Protein AF-A0A7S0BEF4-F1 (afdb_monomer)

Secondary structure (DSSP, 8-state):
-HHHHHHT--PPPTT---HHHHHTT---EEEEEEE-SSSTT-EEEEEEE---HHHHHHHHHHHHHHHHHHHHHHHTTTSHHHHTTHHHHHHHHHHHHHHHHHHHHHHHHHHHS-S---GGGGHHHHHHHHHT-

Structure (mmCIF, N/CA/C/O backbone):
data_AF-A0A7S0BEF4-F1
#
_entry.id   AF-A0A7S0BEF4-F1
#
loop_
_atom_site.group_PDB
_atom_site.id
_atom_site.type_symbol
_atom_site.label_atom_id
_atom_site.label_alt_id
_atom_site.label_comp_id
_atom_site.label_asym_id
_atom_site.label_entity_id
_atom_site.label_seq_id
_atom_site.pdbx_PDB_ins_code
_atom_site.Cartn_x
_atom_site.Cartn_y
_atom_site.Cartn_z
_atom_site.occupancy
_atom_site.B_iso_or_equiv
_atom_site.auth_seq_id
_atom_site.auth_comp_id
_atom_site.auth_asym_id
_atom_site.auth_atom_id
_atom_site.pdbx_PDB_model_num
ATOM 1 N N . ARG A 1 1 ? -4.168 16.545 -24.667 1.00 78.81 1 ARG A N 1
ATOM 2 C CA . ARG A 1 1 ? -3.048 15.794 -25.300 1.00 78.81 1 ARG A CA 1
ATOM 3 C C . ARG A 1 1 ? -2.428 14.735 -24.370 1.00 78.81 1 ARG A C 1
ATOM 5 O O . ARG A 1 1 ? -2.109 13.663 -24.860 1.00 78.81 1 ARG A O 1
ATOM 12 N N . MET A 1 2 ? -2.343 14.956 -23.048 1.00 89.00 2 MET A N 1
ATOM 13 C CA . MET A 1 2 ? -1.796 13.971 -22.087 1.00 89.00 2 MET A CA 1
ATOM 14 C C . MET A 1 2 ? -2.569 12.643 -22.000 1.00 89.00 2 MET A C 1
ATOM 16 O O . MET A 1 2 ? -1.943 11.589 -21.958 1.00 89.00 2 MET A O 1
ATOM 20 N N . PHE A 1 3 ? -3.908 12.679 -22.019 1.00 87.56 3 PHE A N 1
ATOM 21 C CA . PHE A 1 3 ? -4.733 11.464 -21.982 1.00 87.56 3 PHE A CA 1
ATOM 22 C C . PHE A 1 3 ? -4.484 10.552 -23.190 1.00 87.56 3 PHE A C 1
ATOM 24 O O . PHE A 1 3 ? -4.238 9.366 -23.025 1.00 87.56 3 PHE A O 1
ATOM 31 N N . VAL A 1 4 ? -4.479 11.119 -24.402 1.00 88.19 4 VAL A N 1
ATOM 32 C CA . VAL A 1 4 ? -4.247 10.368 -25.650 1.00 88.19 4 VAL A CA 1
ATOM 33 C C . VAL A 1 4 ? -2.860 9.721 -25.661 1.00 88.19 4 VAL A C 1
ATOM 35 O O . VAL A 1 4 ? -2.739 8.570 -26.058 1.00 88.19 4 VAL A O 1
ATOM 38 N N . SER A 1 5 ? -1.838 10.430 -25.166 1.00 85.50 5 SER A N 1
ATOM 39 C CA . SER A 1 5 ? -0.482 9.884 -25.032 1.00 85.50 5 SER A CA 1
ATOM 40 C C . SER A 1 5 ? -0.426 8.713 -24.039 1.00 85.50 5 SER A C 1
ATOM 42 O O . SER A 1 5 ? 0.084 7.648 -24.369 1.00 85.50 5 SER A O 1
ATOM 44 N N . ASN A 1 6 ? -1.027 8.862 -22.850 1.00 85.31 6 ASN A N 1
ATOM 45 C CA . ASN A 1 6 ? -1.019 7.813 -21.821 1.00 85.31 6 ASN A CA 1
ATOM 46 C C . ASN A 1 6 ? -1.860 6.589 -22.197 1.00 85.31 6 ASN A C 1
ATOM 48 O O . ASN A 1 6 ? -1.474 5.467 -21.878 1.00 85.31 6 ASN A O 1
ATOM 52 N N . LYS A 1 7 ? -2.981 6.790 -22.898 1.00 84.19 7 LYS A N 1
ATOM 53 C CA . LYS A 1 7 ? -3.864 5.705 -23.348 1.00 84.19 7 LYS A CA 1
ATOM 54 C C . LYS A 1 7 ? -3.136 4.692 -24.244 1.00 84.19 7 LYS A C 1
ATOM 56 O O . LYS A 1 7 ? -3.519 3.531 -24.270 1.00 84.19 7 LYS A O 1
ATOM 61 N N . GLY A 1 8 ? -2.103 5.123 -24.972 1.00 78.75 8 GLY A N 1
ATOM 62 C CA . GLY A 1 8 ? -1.328 4.264 -25.871 1.00 78.75 8 GLY A CA 1
ATOM 63 C C . GLY A 1 8 ? -0.208 3.455 -25.206 1.00 78.75 8 GLY A C 1
ATOM 64 O O . GLY A 1 8 ? 0.450 2.678 -25.894 1.00 78.75 8 GLY A O 1
ATOM 65 N N . ILE A 1 9 ? 0.045 3.615 -23.900 1.00 81.00 9 ILE A N 1
ATOM 66 C CA . ILE A 1 9 ? 1.166 2.953 -23.208 1.00 81.00 9 ILE A CA 1
ATOM 67 C C . ILE A 1 9 ? 0.752 1.544 -22.756 1.00 81.00 9 ILE A C 1
ATOM 69 O O . ILE A 1 9 ? 0.596 1.257 -21.568 1.00 81.00 9 ILE A O 1
ATOM 73 N N . LEU A 1 10 ? 0.573 0.661 -23.736 1.00 82.81 10 LEU A N 1
ATOM 74 C CA . LEU A 1 10 ? 0.195 -0.743 -23.532 1.00 82.81 10 LEU A CA 1
ATOM 75 C C . LEU A 1 10 ? 1.386 -1.707 -23.649 1.00 82.81 10 LEU A C 1
ATOM 77 O O . LEU A 1 10 ? 1.243 -2.903 -23.414 1.00 82.81 10 LEU A O 1
ATOM 81 N N . ASN A 1 11 ? 2.568 -1.197 -24.002 1.00 84.00 11 ASN A N 1
ATOM 82 C CA . ASN A 1 11 ? 3.761 -2.016 -24.186 1.00 84.00 11 ASN A CA 1
ATOM 83 C C . ASN A 1 11 ? 4.173 -2.690 -22.874 1.00 84.00 11 ASN A C 1
ATOM 85 O O . ASN A 1 11 ? 4.411 -2.025 -21.864 1.00 84.00 11 ASN A O 1
ATOM 89 N N . THR A 1 12 ? 4.305 -4.013 -22.910 1.00 82.25 12 THR A N 1
ATOM 90 C CA . THR A 1 12 ? 4.756 -4.811 -21.770 1.00 82.25 12 THR A CA 1
ATOM 91 C C . THR A 1 12 ? 6.257 -4.649 -21.564 1.00 82.25 12 THR A C 1
ATOM 93 O O . THR A 1 12 ? 7.041 -4.834 -22.494 1.00 82.25 12 THR A O 1
ATOM 96 N N . HIS A 1 13 ? 6.670 -4.357 -20.333 1.00 87.75 13 HIS A N 1
ATOM 97 C CA . HIS A 1 13 ? 8.080 -4.318 -19.949 1.00 87.75 13 HIS A CA 1
ATOM 98 C C . HIS A 1 13 ? 8.459 -5.578 -19.166 1.00 87.75 13 HIS A C 1
ATOM 100 O O . HIS A 1 13 ? 7.674 -6.046 -18.342 1.00 87.75 13 HIS A O 1
ATOM 106 N N . HIS A 1 14 ? 9.679 -6.096 -19.347 1.00 90.25 14 HIS A N 1
ATOM 107 C CA . HIS A 1 14 ? 10.143 -7.297 -18.636 1.00 90.25 14 HIS A CA 1
ATOM 108 C C . HIS A 1 14 ? 10.023 -7.155 -17.107 1.00 90.25 14 HIS A C 1
ATOM 110 O O . HIS A 1 14 ? 9.617 -8.087 -16.425 1.00 90.25 14 HIS A O 1
ATOM 116 N N . TRP A 1 15 ? 10.289 -5.967 -16.561 1.00 91.94 15 TRP A N 1
ATOM 117 C CA . TRP A 1 15 ? 10.146 -5.676 -15.126 1.00 91.94 15 TRP A CA 1
ATOM 118 C C . TRP A 1 15 ? 8.773 -5.128 -14.709 1.00 91.94 15 TRP A C 1
ATOM 120 O O . TRP A 1 15 ? 8.634 -4.631 -13.593 1.00 91.94 15 TRP A O 1
ATOM 130 N N . SER A 1 16 ? 7.764 -5.191 -15.582 1.00 92.75 16 SER A N 1
ATOM 131 C CA . SER A 1 16 ? 6.393 -4.859 -15.187 1.00 92.75 16 SER A CA 1
ATOM 132 C C . SER A 1 16 ? 5.875 -5.843 -14.134 1.00 92.75 16 SER A C 1
ATOM 134 O O . SER A 1 16 ? 6.334 -6.988 -14.030 1.00 92.75 16 SER A O 1
ATOM 136 N N . SER A 1 17 ? 4.965 -5.362 -13.298 1.00 94.19 17 SER A N 1
ATOM 137 C CA . SER A 1 17 ? 4.329 -6.124 -12.230 1.00 94.19 17 SER A CA 1
ATOM 138 C C . SER A 1 17 ? 2.875 -5.705 -12.076 1.00 94.19 17 SER A C 1
ATOM 140 O O . SER A 1 17 ? 2.493 -4.590 -12.439 1.00 94.19 17 SER A O 1
ATOM 142 N N . VAL A 1 18 ? 2.071 -6.619 -11.548 1.00 93.62 18 VAL A N 1
ATOM 143 C CA . VAL A 1 18 ? 0.624 -6.447 -11.362 1.00 93.62 18 VAL A CA 1
ATOM 144 C C . VAL A 1 18 ? 0.291 -6.198 -9.895 1.00 93.62 18 VAL A C 1
ATOM 146 O O . VAL A 1 18 ? 1.058 -6.561 -9.005 1.00 93.62 18 VAL A O 1
ATOM 149 N N . TRP A 1 19 ? -0.871 -5.599 -9.641 1.00 94.56 19 TRP A N 1
ATOM 150 C CA . TRP A 1 19 ? -1.237 -5.044 -8.336 1.00 94.56 19 TRP A CA 1
ATOM 151 C C . TRP A 1 19 ? -1.098 -6.021 -7.154 1.00 94.56 19 TRP A C 1
ATOM 153 O O . TRP A 1 19 ? -0.567 -5.655 -6.104 1.00 94.56 19 TRP A O 1
ATOM 163 N N . TYR A 1 20 ? -1.501 -7.285 -7.319 1.00 94.38 20 TYR A N 1
ATOM 164 C CA . TYR A 1 20 ? -1.447 -8.277 -6.239 1.00 94.38 20 TYR A CA 1
ATOM 165 C C . TYR A 1 20 ? -0.012 -8.688 -5.881 1.00 94.38 20 TYR A C 1
ATOM 167 O O . TYR A 1 20 ? 0.252 -9.079 -4.744 1.00 94.38 20 TYR A O 1
ATOM 175 N N . GLN A 1 21 ? 0.938 -8.555 -6.816 1.00 95.81 21 GLN A N 1
ATOM 176 C CA . GLN A 1 21 ? 2.351 -8.829 -6.546 1.00 95.81 21 GLN A CA 1
ATOM 177 C C . GLN A 1 21 ? 2.949 -7.800 -5.588 1.00 95.81 21 GLN A C 1
ATOM 179 O O . GLN A 1 21 ? 3.912 -8.118 -4.896 1.00 95.81 21 GLN A O 1
ATOM 184 N N . TRP A 1 22 ? 2.403 -6.586 -5.531 1.00 95.19 22 TRP A N 1
ATOM 185 C CA . TRP A 1 22 ? 2.900 -5.539 -4.640 1.00 95.19 22 TRP A CA 1
ATOM 186 C C . TRP A 1 22 ? 2.417 -5.759 -3.210 1.00 95.19 22 TRP A C 1
ATOM 188 O O . TRP A 1 22 ? 3.215 -5.708 -2.281 1.00 95.19 22 TRP A O 1
ATOM 198 N N . ILE A 1 23 ? 1.134 -6.099 -3.049 1.00 94.62 23 ILE A N 1
ATOM 199 C CA . ILE A 1 23 ? 0.521 -6.395 -1.743 1.00 94.62 23 ILE A CA 1
ATOM 200 C C . ILE A 1 23 ? 1.217 -7.577 -1.063 1.00 94.62 23 ILE A C 1
ATOM 202 O O . ILE A 1 23 ? 1.414 -7.575 0.147 1.00 94.62 23 ILE A O 1
ATOM 206 N N . LEU A 1 24 ? 1.608 -8.582 -1.847 1.00 94.94 24 LEU A N 1
ATOM 207 C CA . LEU A 1 24 ? 2.262 -9.790 -1.342 1.00 94.94 24 LEU A CA 1
ATOM 208 C C . LEU A 1 24 ? 3.796 -9.711 -1.383 1.00 94.94 24 LEU A C 1
ATOM 210 O O . LEU A 1 24 ? 4.461 -10.668 -0.993 1.00 94.94 24 LEU A O 1
ATOM 214 N N . ASN A 1 25 ? 4.357 -8.585 -1.840 1.00 95.06 25 ASN A N 1
ATOM 215 C CA . ASN A 1 25 ? 5.792 -8.375 -2.045 1.00 95.06 25 ASN A CA 1
ATOM 216 C C . ASN A 1 25 ? 6.473 -9.484 -2.882 1.00 95.06 25 ASN A C 1
ATOM 218 O O . ASN A 1 25 ? 7.545 -9.981 -2.553 1.00 95.06 25 ASN A O 1
ATOM 222 N N . MET A 1 26 ? 5.825 -9.909 -3.968 1.00 95.19 26 MET A N 1
ATOM 223 C CA . MET A 1 26 ? 6.276 -11.008 -4.833 1.00 95.19 26 MET A CA 1
ATOM 224 C C . MET A 1 26 ? 7.265 -10.568 -5.915 1.00 95.19 26 MET A C 1
ATOM 226 O O . MET A 1 26 ? 8.005 -11.396 -6.445 1.00 95.19 26 MET A O 1
ATOM 230 N N . ARG A 1 27 ? 7.247 -9.289 -6.315 1.00 94.31 27 ARG A N 1
ATOM 231 C CA . ARG A 1 27 ? 8.029 -8.798 -7.461 1.00 94.31 27 ARG A CA 1
ATOM 232 C C . ARG A 1 27 ? 8.474 -7.352 -7.267 1.00 94.31 27 ARG A C 1
ATOM 234 O O . ARG A 1 27 ? 7.654 -6.477 -7.012 1.00 94.31 27 ARG A O 1
ATOM 241 N N . GLY A 1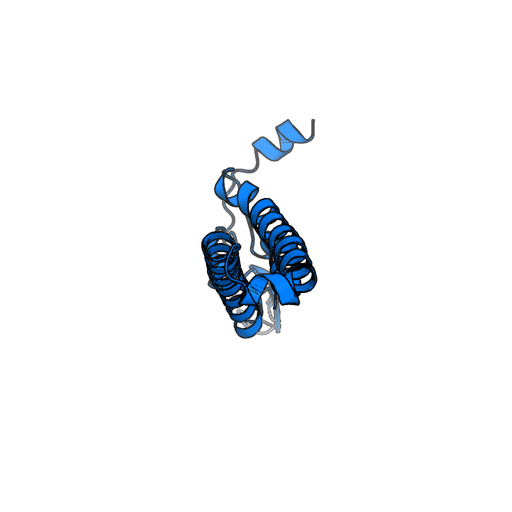 28 ? 9.770 -7.117 -7.456 1.00 93.62 28 GLY A N 1
ATOM 242 C CA . GLY A 1 28 ? 10.381 -5.787 -7.472 1.00 93.62 28 GLY A CA 1
ATOM 243 C C . GLY A 1 28 ? 10.714 -5.304 -8.880 1.00 93.62 28 GLY A C 1
ATOM 244 O O . GLY A 1 28 ? 10.276 -5.883 -9.877 1.00 93.62 28 GLY A O 1
ATOM 245 N N . ILE A 1 29 ? 11.505 -4.238 -8.952 1.00 95.38 29 ILE A N 1
ATOM 246 C CA . ILE A 1 29 ? 12.004 -3.665 -10.205 1.00 95.38 29 ILE A CA 1
ATOM 247 C C . ILE A 1 29 ? 13.503 -3.387 -10.103 1.00 95.38 29 ILE A C 1
ATOM 249 O O . ILE A 1 29 ? 13.983 -2.804 -9.133 1.00 95.38 29 ILE A O 1
ATOM 253 N N . LEU A 1 30 ? 14.241 -3.784 -11.138 1.00 94.19 30 LEU A N 1
ATOM 254 C CA . LEU A 1 30 ? 15.655 -3.465 -11.292 1.00 94.19 30 LEU A CA 1
ATOM 255 C C . LEU A 1 30 ? 15.811 -2.129 -12.024 1.00 94.19 30 LEU A C 1
ATOM 257 O O . LEU A 1 30 ? 15.312 -1.988 -13.139 1.00 94.19 30 LEU A O 1
ATOM 261 N N . TYR A 1 31 ? 16.514 -1.177 -11.413 1.00 92.44 31 TYR A N 1
ATOM 262 C CA . TYR A 1 31 ? 16.791 0.143 -11.990 1.00 92.44 31 TYR A CA 1
ATOM 263 C C . TYR A 1 31 ? 18.134 0.200 -12.705 1.00 92.44 31 TYR A C 1
ATOM 265 O O . TYR A 1 31 ? 18.223 0.717 -13.813 1.00 92.44 31 TYR A O 1
ATOM 273 N N . VAL A 1 32 ? 19.177 -0.321 -12.061 1.00 92.75 32 VAL A N 1
ATOM 274 C CA . VAL A 1 32 ? 20.547 -0.256 -12.574 1.00 92.75 32 VAL A CA 1
ATOM 275 C C . VAL A 1 32 ? 21.140 -1.648 -12.557 1.00 92.75 32 VAL A C 1
ATOM 277 O O . VAL A 1 32 ? 20.996 -2.381 -11.576 1.00 92.75 32 VAL A O 1
ATOM 280 N N . ARG A 1 33 ? 21.801 -1.987 -13.659 1.00 90.75 33 ARG A N 1
ATOM 281 C CA . ARG A 1 33 ? 22.597 -3.193 -13.833 1.00 90.75 33 ARG A CA 1
ATOM 282 C C . ARG A 1 33 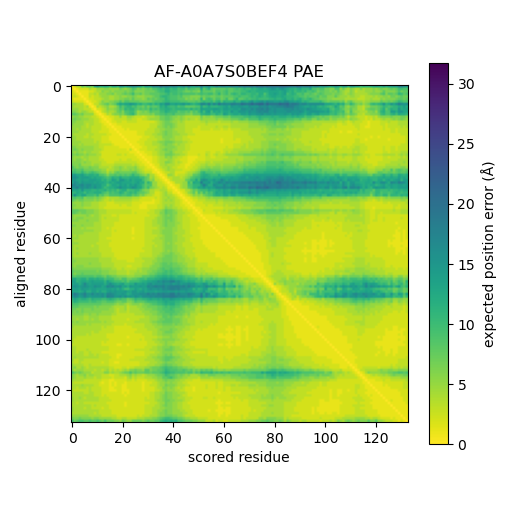? 23.818 -2.812 -14.655 1.00 90.75 33 ARG A C 1
ATOM 284 O O . ARG A 1 33 ? 23.731 -2.724 -15.876 1.00 90.75 33 ARG A O 1
ATOM 291 N N . GLU A 1 34 ? 24.914 -2.546 -13.966 1.00 91.38 34 GLU A N 1
ATOM 292 C CA . GLU A 1 34 ? 26.218 -2.291 -14.578 1.00 91.38 34 GLU A CA 1
ATOM 293 C C . GLU A 1 34 ? 27.027 -3.591 -14.571 1.00 91.38 34 GLU A C 1
ATOM 295 O O . GLU A 1 34 ? 26.897 -4.414 -13.656 1.00 91.38 34 GLU A O 1
ATOM 300 N N . TYR A 1 35 ? 27.824 -3.782 -15.615 1.00 88.25 35 TYR A N 1
ATOM 301 C CA . TYR A 1 35 ? 28.679 -4.945 -15.800 1.00 88.25 35 TYR A CA 1
ATOM 302 C C . TYR A 1 35 ? 30.139 -4.522 -15.793 1.00 88.25 35 TYR A C 1
ATOM 304 O O . TYR A 1 35 ? 30.466 -3.387 -16.127 1.00 88.25 35 TYR A O 1
ATOM 312 N N . ASP A 1 36 ? 30.990 -5.452 -15.393 1.00 86.94 36 ASP A N 1
ATOM 313 C CA . ASP A 1 36 ? 32.432 -5.314 -15.469 1.00 86.94 36 ASP A CA 1
ATOM 314 C C . ASP A 1 36 ? 32.872 -5.287 -16.941 1.00 86.94 36 ASP A C 1
ATOM 316 O O . ASP A 1 36 ? 32.400 -6.097 -17.746 1.00 86.94 36 ASP A O 1
ATOM 320 N N . GLU A 1 37 ? 33.749 -4.346 -17.292 1.00 85.88 37 GLU A N 1
ATOM 321 C CA . GLU A 1 37 ? 34.315 -4.241 -18.641 1.00 85.88 37 GLU A CA 1
ATOM 322 C C . GLU A 1 37 ? 35.390 -5.313 -18.883 1.00 85.88 37 GLU A C 1
ATOM 324 O O . GLU A 1 37 ? 35.565 -5.762 -20.017 1.00 85.88 37 GLU A O 1
ATOM 329 N N . GLU A 1 38 ? 36.076 -5.764 -17.827 1.00 87.38 38 GLU A N 1
ATOM 330 C CA . GLU A 1 38 ? 37.185 -6.721 -17.911 1.00 87.38 38 GLU A CA 1
ATOM 331 C C . GLU A 1 38 ? 36.707 -8.178 -17.847 1.00 87.38 38 GLU A C 1
ATOM 333 O O . GLU A 1 38 ? 37.318 -9.070 -18.440 1.00 87.38 38 GLU A O 1
ATOM 338 N N . VAL A 1 39 ? 35.597 -8.437 -17.144 1.00 85.31 39 VAL A N 1
ATOM 339 C CA . VAL A 1 39 ? 35.035 -9.785 -16.969 1.00 85.31 39 VAL A CA 1
ATOM 340 C C . VAL A 1 39 ? 33.617 -9.856 -17.549 1.00 85.31 39 VAL A C 1
ATOM 342 O O . VAL A 1 39 ? 32.654 -9.465 -16.877 1.00 85.31 39 VAL A O 1
ATOM 345 N N . PRO A 1 40 ? 33.443 -10.422 -18.762 1.00 84.38 40 PRO A N 1
ATOM 346 C CA . PRO A 1 40 ? 32.140 -10.532 -19.403 1.00 84.38 40 PRO A CA 1
ATOM 347 C C . PRO A 1 40 ? 31.095 -11.190 -18.496 1.00 84.38 40 PRO A C 1
ATOM 349 O O . PRO A 1 40 ? 31.267 -12.308 -18.011 1.00 84.38 40 PRO A O 1
ATOM 352 N N . GLY A 1 41 ? 29.982 -10.490 -18.276 1.00 81.06 41 GLY A N 1
ATOM 353 C CA . GLY A 1 41 ? 28.832 -11.012 -17.537 1.00 81.06 41 GLY A CA 1
ATOM 354 C C . GLY A 1 41 ? 28.898 -10.878 -16.013 1.00 81.06 41 GLY A C 1
ATOM 355 O O . GLY A 1 41 ? 27.910 -11.219 -15.357 1.00 81.06 41 GLY A O 1
ATOM 356 N N . ARG A 1 42 ? 29.978 -10.338 -15.431 1.00 85.44 42 ARG A N 1
ATOM 357 C CA . ARG A 1 42 ? 30.039 -10.048 -13.989 1.00 85.44 42 ARG A CA 1
ATOM 358 C C . ARG A 1 42 ? 29.325 -8.723 -13.682 1.00 85.44 42 ARG A C 1
ATOM 360 O O . ARG A 1 42 ? 29.786 -7.687 -14.148 1.00 85.44 42 ARG A O 1
ATOM 367 N N . PRO A 1 43 ? 28.214 -8.702 -12.918 1.00 84.56 43 PRO A N 1
ATOM 368 C CA . PRO A 1 43 ? 27.601 -7.441 -12.517 1.00 84.56 43 PRO A CA 1
ATOM 369 C C . PRO A 1 43 ? 28.469 -6.742 -11.462 1.00 84.56 43 PRO A C 1
ATOM 371 O O . PRO A 1 43 ? 28.872 -7.366 -10.479 1.00 84.56 43 PRO A O 1
ATOM 374 N N . THR A 1 44 ? 28.727 -5.450 -11.644 1.00 89.62 44 THR A N 1
ATOM 375 C CA . THR A 1 44 ? 29.492 -4.612 -10.700 1.00 89.62 44 THR A CA 1
ATOM 376 C C . THR A 1 44 ? 28.569 -3.843 -9.765 1.00 89.62 44 THR A C 1
ATOM 378 O O . THR A 1 44 ? 28.840 -3.736 -8.569 1.00 89.62 44 THR A O 1
ATOM 381 N N . ARG A 1 45 ? 27.434 -3.359 -10.282 1.00 91.19 45 ARG A N 1
ATOM 382 C CA . ARG A 1 45 ? 26.455 -2.583 -9.518 1.00 91.19 45 ARG A CA 1
ATOM 383 C C . ARG A 1 45 ? 25.031 -2.961 -9.892 1.00 91.19 45 ARG A C 1
ATOM 385 O O . ARG A 1 45 ? 24.652 -2.956 -11.063 1.00 91.19 45 ARG A O 1
ATOM 392 N N . LEU A 1 46 ? 24.224 -3.242 -8.870 1.00 93.44 46 LEU A N 1
ATOM 393 C CA . LEU A 1 46 ? 22.804 -3.550 -9.004 1.00 93.44 46 LEU A CA 1
ATOM 394 C C . LEU A 1 46 ? 21.993 -2.659 -8.061 1.00 93.44 46 LEU A C 1
ATOM 396 O O . LEU A 1 46 ? 22.214 -2.676 -6.853 1.00 93.44 46 LEU A O 1
ATOM 400 N N . VAL A 1 47 ? 21.039 -1.903 -8.607 1.00 94.44 47 VAL A N 1
ATOM 401 C CA . VAL A 1 47 ? 20.081 -1.117 -7.812 1.00 94.44 47 VAL A CA 1
ATOM 402 C C . VAL A 1 47 ? 18.692 -1.683 -8.047 1.00 94.44 47 VAL A C 1
ATOM 404 O O . VAL A 1 47 ? 18.159 -1.590 -9.154 1.00 94.44 47 VAL A O 1
ATOM 407 N N . TYR A 1 48 ? 18.117 -2.281 -7.007 1.00 94.44 48 TYR A N 1
ATOM 408 C CA . TYR A 1 48 ? 16.829 -2.962 -7.060 1.00 94.44 48 TYR A CA 1
ATOM 409 C C . TYR A 1 48 ? 15.864 -2.335 -6.056 1.00 94.44 48 TYR A C 1
ATOM 411 O O . TYR A 1 48 ? 16.218 -2.135 -4.896 1.00 94.44 48 TYR A O 1
ATOM 419 N N . LEU A 1 49 ? 14.646 -2.036 -6.496 1.00 95.12 49 LEU A N 1
ATOM 420 C CA . LEU A 1 49 ? 13.562 -1.635 -5.611 1.00 95.12 49 LEU A CA 1
ATOM 421 C C . LEU A 1 49 ? 12.716 -2.851 -5.276 1.00 95.12 49 LEU A C 1
ATOM 423 O O . LEU A 1 49 ? 12.087 -3.466 -6.143 1.00 95.12 49 LEU A O 1
ATOM 427 N N . PHE A 1 50 ? 12.691 -3.142 -3.987 1.00 92.69 50 PHE A 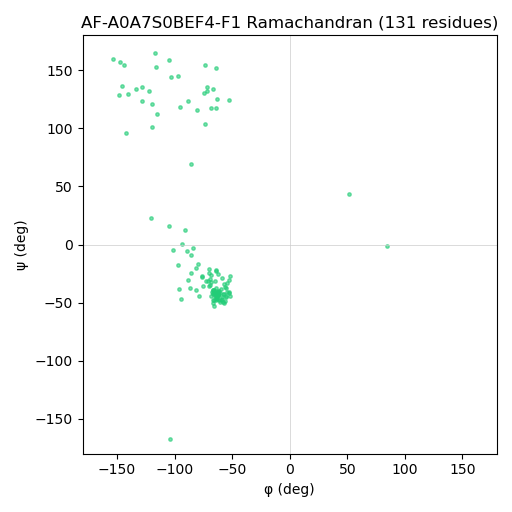N 1
ATOM 428 C CA . PHE A 1 50 ? 11.895 -4.184 -3.373 1.00 92.69 50 PHE A CA 1
ATOM 429 C C . PHE A 1 50 ? 11.471 -3.697 -1.995 1.00 92.69 50 PHE A C 1
ATOM 431 O O . PHE A 1 50 ? 12.277 -3.098 -1.281 1.00 92.69 50 PHE A O 1
ATOM 438 N N . SER A 1 51 ? 10.213 -3.916 -1.631 1.00 92.50 51 SER A N 1
ATOM 439 C CA . SER A 1 51 ? 9.730 -3.516 -0.314 1.00 92.50 51 SER A CA 1
ATOM 440 C C . SER A 1 51 ? 10.291 -4.449 0.758 1.00 92.50 51 SER A C 1
ATOM 442 O O . SER A 1 51 ? 10.618 -5.605 0.486 1.00 92.50 51 SER A O 1
ATOM 444 N N . ASN A 1 52 ? 10.396 -3.967 1.997 1.00 94.75 52 ASN A N 1
ATOM 445 C CA . ASN A 1 52 ? 10.715 -4.834 3.127 1.00 94.75 52 ASN A CA 1
ATOM 446 C C . ASN A 1 52 ? 9.517 -5.778 3.385 1.00 94.75 52 ASN A C 1
ATOM 448 O O . ASN A 1 52 ? 8.446 -5.273 3.735 1.00 94.75 52 ASN A O 1
ATOM 452 N N . PRO A 1 53 ? 9.664 -7.118 3.258 1.00 94.75 53 PRO A N 1
ATOM 453 C CA . PRO A 1 53 ? 8.552 -8.054 3.439 1.00 94.75 53 PRO A CA 1
ATOM 454 C C . PRO A 1 53 ? 7.870 -7.933 4.800 1.00 94.75 53 PRO A C 1
ATOM 456 O O . PRO A 1 53 ? 6.648 -8.027 4.871 1.00 94.75 53 PRO A O 1
ATOM 459 N N . ALA A 1 54 ? 8.635 -7.663 5.864 1.00 95.75 54 ALA A N 1
ATOM 460 C CA . ALA A 1 54 ? 8.076 -7.494 7.199 1.00 95.75 54 ALA A CA 1
ATOM 461 C C . ALA A 1 54 ? 7.112 -6.301 7.245 1.00 95.75 54 ALA A C 1
ATOM 463 O O . ALA A 1 54 ? 6.006 -6.425 7.758 1.00 95.75 54 ALA A O 1
ATOM 464 N N . VAL A 1 55 ? 7.496 -5.169 6.649 1.00 95.00 55 VAL A N 1
ATOM 465 C CA . VAL A 1 55 ? 6.660 -3.960 6.613 1.00 95.00 55 VAL A CA 1
ATOM 466 C C . VAL A 1 55 ? 5.415 -4.191 5.765 1.00 95.00 55 VAL A C 1
ATOM 468 O O . VAL A 1 55 ? 4.308 -3.919 6.219 1.00 95.00 55 VAL A O 1
ATOM 471 N N . THR A 1 56 ? 5.565 -4.759 4.566 1.00 94.75 56 THR A N 1
ATOM 472 C CA . THR A 1 56 ? 4.424 -5.006 3.674 1.00 94.75 56 THR A CA 1
ATOM 473 C C . THR A 1 56 ? 3.412 -5.974 4.289 1.00 94.75 56 THR A C 1
ATOM 475 O O . THR A 1 56 ? 2.207 -5.748 4.187 1.00 94.75 56 THR A O 1
ATOM 478 N N . TRP A 1 57 ? 3.874 -7.027 4.965 1.00 96.19 57 TRP A N 1
ATOM 479 C CA . TRP A 1 57 ? 2.980 -7.990 5.609 1.00 96.19 57 TRP A CA 1
ATOM 480 C C . TRP A 1 57 ? 2.359 -7.453 6.898 1.00 96.19 57 TRP A C 1
ATOM 482 O O . TRP A 1 57 ? 1.185 -7.725 7.142 1.00 96.19 57 TRP A O 1
ATOM 492 N N . MET A 1 58 ? 3.083 -6.655 7.690 1.00 97.44 58 MET A N 1
ATOM 493 C CA . MET A 1 58 ? 2.491 -5.952 8.837 1.00 97.44 58 MET A CA 1
ATOM 494 C C . MET A 1 58 ? 1.422 -4.954 8.390 1.00 97.44 58 MET A C 1
ATOM 496 O O . MET A 1 58 ? 0.346 -4.924 8.976 1.00 97.44 58 MET A O 1
ATOM 500 N N . ALA A 1 59 ? 1.669 -4.204 7.315 1.00 96.94 59 ALA A N 1
ATOM 501 C CA . ALA A 1 59 ? 0.694 -3.285 6.737 1.00 96.94 59 ALA A CA 1
ATOM 502 C C . ALA A 1 59 ? -0.560 -4.026 6.231 1.00 96.94 59 ALA A C 1
ATOM 504 O O . ALA A 1 59 ? -1.689 -3.611 6.494 1.00 96.94 59 ALA A O 1
ATOM 505 N N . LEU A 1 60 ? -0.378 -5.170 5.559 1.00 96.62 60 LEU A N 1
ATOM 506 C CA . LEU A 1 60 ? -1.491 -6.023 5.134 1.00 96.62 60 LEU A CA 1
ATOM 507 C C . LEU A 1 60 ? -2.287 -6.560 6.333 1.00 96.62 60 LEU A C 1
ATOM 509 O O . LEU A 1 60 ? -3.519 -6.543 6.320 1.00 96.62 60 LEU A O 1
ATOM 513 N N . LEU A 1 61 ? -1.591 -7.005 7.380 1.00 97.94 61 LEU A N 1
ATOM 514 C CA . LEU A 1 61 ? -2.216 -7.474 8.612 1.00 97.94 61 LEU A CA 1
ATOM 515 C C . LEU A 1 61 ? -2.991 -6.34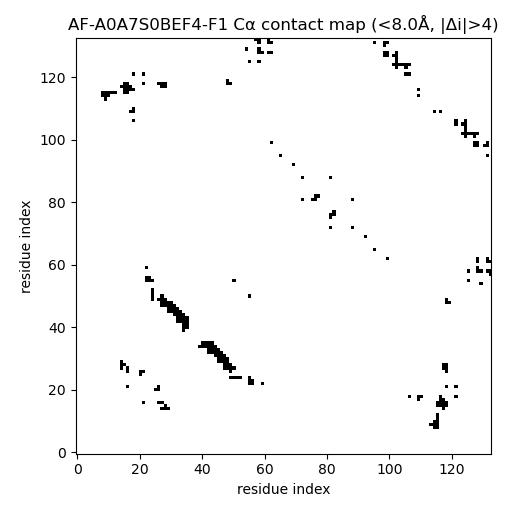8 9.311 1.00 97.94 61 LEU A C 1
ATOM 517 O O . LEU A 1 61 ? -4.118 -6.581 9.741 1.00 97.94 61 LEU A O 1
ATOM 521 N N . ALA A 1 62 ? -2.443 -5.132 9.370 1.00 97.75 62 ALA A N 1
ATOM 522 C CA . ALA A 1 62 ? -3.105 -3.961 9.942 1.00 97.75 62 ALA A CA 1
ATOM 523 C C . ALA A 1 62 ? -4.412 -3.625 9.205 1.00 97.75 62 ALA A C 1
ATOM 525 O O . ALA A 1 62 ? -5.434 -3.388 9.850 1.00 97.75 62 ALA A O 1
ATOM 526 N N . ILE A 1 63 ? -4.424 -3.703 7.867 1.00 98.06 63 ILE A N 1
ATOM 527 C CA . ILE A 1 63 ? -5.648 -3.546 7.062 1.00 98.06 63 ILE A CA 1
ATOM 528 C C . ILE A 1 63 ? -6.695 -4.603 7.435 1.00 98.06 63 ILE A C 1
ATOM 530 O O . ILE A 1 63 ? -7.858 -4.265 7.664 1.00 98.06 63 ILE A O 1
ATOM 534 N N . ILE A 1 64 ? -6.300 -5.877 7.520 1.00 98.12 64 ILE A N 1
ATOM 535 C CA . ILE A 1 64 ? -7.219 -6.972 7.867 1.00 98.12 64 ILE A CA 1
ATOM 536 C C . ILE A 1 64 ? -7.775 -6.780 9.282 1.00 98.12 64 ILE A C 1
ATOM 538 O O . ILE A 1 64 ? -8.989 -6.866 9.482 1.00 98.12 64 ILE A O 1
ATOM 542 N N . ILE A 1 65 ? -6.907 -6.482 10.253 1.00 98.00 65 ILE A N 1
ATOM 543 C CA . ILE A 1 65 ? -7.303 -6.222 11.640 1.00 98.00 65 ILE A CA 1
ATOM 544 C C . ILE A 1 65 ? -8.280 -5.052 11.687 1.00 98.00 65 ILE A C 1
ATOM 546 O O . ILE A 1 65 ? -9.328 -5.192 12.310 1.00 98.00 65 ILE A O 1
ATOM 550 N N . PHE A 1 66 ? -7.994 -3.945 10.997 1.00 98.12 66 PHE A N 1
ATOM 551 C CA . PHE A 1 66 ? -8.886 -2.789 10.944 1.00 98.12 66 PHE A CA 1
ATOM 552 C C . PHE A 1 66 ? -10.271 -3.139 10.388 1.00 98.12 66 PHE A C 1
ATOM 554 O O . PHE A 1 66 ? -11.280 -2.751 10.972 1.00 98.12 66 PHE A O 1
ATOM 561 N N . LEU A 1 67 ? -10.358 -3.901 9.295 1.00 98.00 67 LEU A N 1
ATOM 562 C CA . LEU A 1 67 ? -11.651 -4.312 8.733 1.00 98.00 67 LEU A CA 1
ATOM 563 C C . LEU A 1 67 ? -12.449 -5.183 9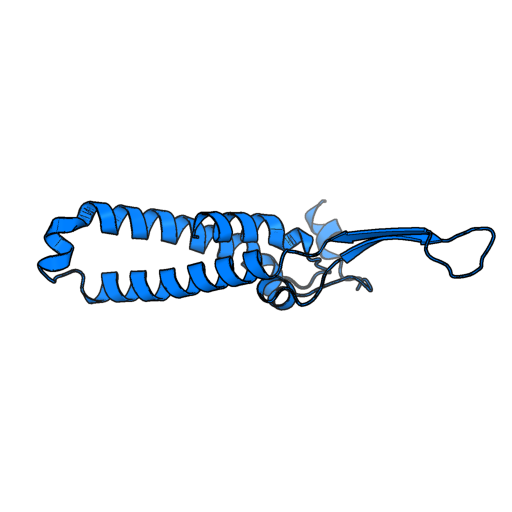.717 1.00 98.00 67 LEU A C 1
ATOM 565 O O . LEU A 1 67 ? -13.660 -5.000 9.890 1.00 98.00 67 LEU A O 1
ATOM 569 N N . VAL A 1 68 ? -11.773 -6.106 10.403 1.00 97.69 68 VAL A N 1
ATOM 570 C CA . VAL A 1 68 ? -12.395 -6.963 11.419 1.00 97.69 68 VAL A CA 1
ATOM 571 C C . VAL A 1 68 ? -12.851 -6.136 12.622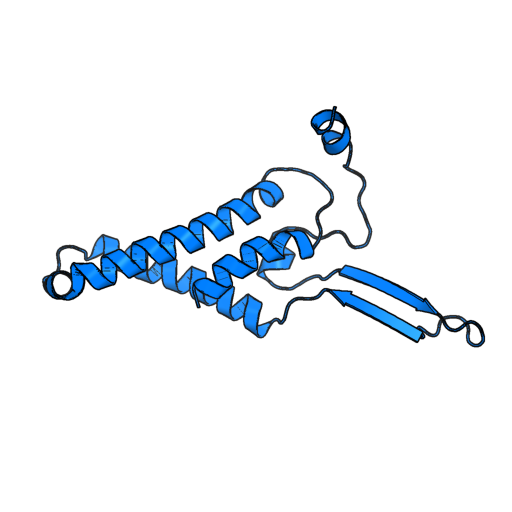 1.00 97.69 68 VAL A C 1
ATOM 573 O O . VAL A 1 68 ? -14.009 -6.220 13.022 1.00 97.69 68 VAL A O 1
ATOM 576 N N . THR A 1 69 ? -11.995 -5.293 13.192 1.00 95.44 69 THR A N 1
ATOM 577 C CA . THR A 1 69 ? -12.347 -4.485 14.368 1.00 95.44 69 THR A CA 1
ATOM 578 C C . THR A 1 69 ? -13.420 -3.449 14.038 1.00 95.44 69 THR A C 1
ATOM 580 O O . THR A 1 69 ? -14.369 -3.311 14.808 1.00 95.44 69 THR A O 1
ATOM 583 N N . ALA A 1 70 ? -13.345 -2.769 12.891 1.00 95.25 70 ALA A N 1
ATOM 584 C CA . ALA A 1 70 ? -14.353 -1.805 12.455 1.00 95.25 70 ALA A CA 1
ATOM 585 C C . ALA A 1 70 ? -15.719 -2.470 12.228 1.00 95.25 70 ALA A C 1
ATOM 587 O O . ALA A 1 70 ? -16.741 -1.925 12.651 1.00 95.25 70 ALA A O 1
ATOM 588 N N . SER A 1 71 ? -15.757 -3.667 11.629 1.00 95.38 71 SER A N 1
ATOM 589 C CA . SER A 1 71 ? -17.010 -4.414 11.442 1.00 95.38 71 SER A CA 1
ATOM 590 C C . SER A 1 71 ? -17.613 -4.896 12.767 1.00 95.38 71 SER A C 1
ATOM 592 O O . SER A 1 71 ? -18.823 -4.764 12.974 1.00 95.38 71 SER A O 1
ATOM 594 N N . LEU A 1 72 ? -16.787 -5.373 13.704 1.00 93.81 72 LEU A N 1
ATOM 595 C CA . LEU A 1 72 ? -17.233 -5.742 15.051 1.00 93.81 72 LEU A CA 1
ATOM 596 C C . LEU A 1 72 ? -17.758 -4.527 15.826 1.00 93.81 72 LEU A C 1
ATOM 598 O O . LEU A 1 72 ? -18.817 -4.613 16.450 1.00 93.81 72 LEU A O 1
ATOM 602 N N . LEU A 1 73 ? -17.068 -3.386 15.746 1.00 92.31 73 LEU A N 1
ATOM 603 C CA . LEU A 1 73 ? -17.507 -2.129 16.356 1.00 92.31 73 LEU A CA 1
ATOM 604 C C . LEU A 1 73 ? -18.838 -1.651 15.771 1.00 92.31 73 LEU A C 1
ATOM 606 O O . LEU A 1 73 ? -19.723 -1.244 16.522 1.00 92.31 73 LEU A O 1
ATOM 610 N N . ALA A 1 74 ? -19.013 -1.740 14.451 1.00 90.75 74 ALA A N 1
ATOM 611 C CA . ALA A 1 74 ? -20.267 -1.386 13.795 1.00 90.75 74 ALA A CA 1
ATOM 612 C C . ALA A 1 74 ? -21.422 -2.301 14.235 1.00 90.75 74 ALA A C 1
ATOM 614 O O . ALA A 1 74 ? -22.515 -1.812 14.526 1.00 90.75 74 ALA A O 1
ATOM 615 N N . ARG A 1 75 ? -21.173 -3.615 14.338 1.00 92.12 75 ARG A N 1
ATOM 616 C CA . ARG A 1 75 ? -22.166 -4.615 14.767 1.00 92.12 75 ARG A CA 1
ATOM 617 C C . ARG A 1 75 ? -22.582 -4.449 16.226 1.00 92.12 75 ARG A C 1
ATOM 619 O O . ARG A 1 75 ? -23.747 -4.650 16.555 1.00 92.12 75 ARG A O 1
ATOM 626 N N . HIS A 1 76 ? -21.637 -4.121 17.100 1.00 88.62 76 HIS A N 1
ATOM 627 C CA . HIS A 1 76 ? -21.854 -4.083 18.546 1.00 88.62 76 HIS A CA 1
ATOM 628 C C . HIS A 1 76 ? -21.970 -2.665 19.116 1.00 88.62 76 HIS A C 1
ATOM 630 O O . HIS A 1 76 ? -21.904 -2.490 20.332 1.00 88.62 76 HIS A O 1
ATOM 636 N N . ARG A 1 77 ? -22.196 -1.660 18.262 1.00 82.69 77 ARG A N 1
ATOM 637 C CA . ARG A 1 77 ? -22.225 -0.231 18.621 1.00 82.69 77 ARG A CA 1
ATOM 638 C C . ARG A 1 77 ? -23.141 0.129 19.800 1.00 82.69 77 ARG A C 1
ATOM 640 O O . ARG A 1 77 ? -22.868 1.101 20.495 1.00 82.69 77 ARG A O 1
ATOM 647 N N . ASP A 1 78 ? -24.195 -0.655 20.030 1.00 83.00 78 ASP A N 1
ATOM 648 C CA . ASP A 1 78 ? -25.224 -0.395 21.046 1.00 83.00 78 ASP A CA 1
ATOM 649 C C . ASP A 1 78 ? -24.888 -1.001 22.427 1.00 83.00 78 ASP A C 1
ATOM 651 O O . ASP A 1 78 ? -25.594 -0.760 23.409 1.00 83.00 78 ASP A O 1
ATOM 655 N N . MET A 1 79 ? -23.804 -1.780 22.554 1.00 81.31 79 MET A N 1
ATOM 656 C CA . MET A 1 79 ? -23.398 -2.324 23.855 1.00 81.31 79 MET A CA 1
ATOM 657 C C . MET A 1 79 ? -22.826 -1.221 24.758 1.00 81.31 79 MET A C 1
ATOM 659 O O . MET A 1 79 ? -21.960 -0.444 24.351 1.00 81.31 79 MET A O 1
ATOM 663 N N . LYS A 1 80 ? -23.234 -1.210 26.038 1.00 76.50 80 LYS A N 1
ATOM 664 C CA . LYS A 1 80 ? -22.784 -0.223 27.046 1.00 76.50 80 LYS A CA 1
ATOM 665 C C . LYS A 1 80 ? -21.258 -0.102 27.154 1.00 76.50 80 LYS A C 1
ATOM 667 O O . LYS A 1 80 ? -20.754 0.984 27.425 1.00 76.50 80 LYS A O 1
ATOM 672 N N . PHE A 1 81 ? -20.530 -1.191 26.896 1.00 75.25 81 PHE A N 1
ATOM 673 C CA . PHE A 1 81 ? -19.066 -1.204 26.847 1.00 75.25 81 PHE A CA 1
ATOM 674 C C . PHE A 1 81 ? -18.503 -0.180 25.846 1.00 75.25 81 PHE A C 1
ATOM 676 O O . PHE A 1 81 ? -17.603 0.587 26.189 1.00 75.25 81 PHE A O 1
ATOM 683 N N . PHE A 1 82 ? -19.073 -0.102 24.639 1.00 74.88 82 PHE A N 1
ATOM 684 C CA . PHE A 1 82 ? -18.629 0.843 23.612 1.00 74.88 82 PHE A CA 1
ATOM 685 C C . PHE A 1 82 ? -19.096 2.273 23.890 1.00 74.88 82 PHE A C 1
ATOM 687 O O . PHE A 1 82 ? -18.396 3.220 23.533 1.00 74.88 82 PHE A O 1
ATOM 694 N N . SER A 1 83 ? -20.219 2.442 24.597 1.00 74.00 83 SER A N 1
ATOM 695 C CA . SER A 1 83 ? -20.745 3.758 24.979 1.00 74.00 83 SER A CA 1
ATOM 696 C C . SER A 1 83 ? -19.744 4.575 25.807 1.00 74.00 83 SER A C 1
ATOM 698 O O . SER A 1 83 ? -19.552 5.756 25.527 1.00 74.00 83 SER A O 1
ATOM 700 N N . ASN A 1 84 ? -19.050 3.957 26.772 1.00 80.94 84 ASN A N 1
ATOM 701 C CA . ASN A 1 84 ? -18.091 4.665 27.636 1.00 80.94 84 ASN A CA 1
ATOM 702 C C . ASN A 1 84 ? -16.811 5.121 26.914 1.00 80.94 84 ASN A C 1
ATOM 704 O O . ASN A 1 84 ? -16.134 6.026 27.392 1.00 80.94 84 ASN A O 1
ATOM 708 N N . ARG A 1 85 ? -16.462 4.513 25.774 1.00 85.81 85 ARG A N 1
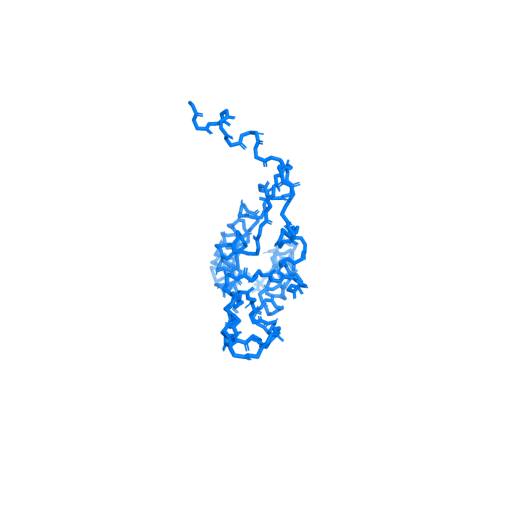ATOM 709 C CA . ARG A 1 85 ? -15.271 4.866 24.975 1.00 85.81 85 ARG A CA 1
ATOM 710 C C . ARG A 1 85 ? -15.630 5.307 23.555 1.00 85.81 85 ARG A C 1
ATOM 712 O O . ARG A 1 85 ? -14.795 5.259 22.652 1.00 85.81 85 ARG A O 1
ATOM 719 N N . ARG A 1 86 ? -16.869 5.766 23.351 1.00 84.94 86 ARG A N 1
ATOM 720 C CA . ARG A 1 86 ? -17.430 6.078 22.030 1.00 84.94 86 ARG A CA 1
ATOM 721 C C . ARG A 1 86 ? -16.554 7.029 21.217 1.00 84.94 86 ARG A C 1
ATOM 723 O O . ARG A 1 86 ? -16.377 6.807 20.026 1.00 84.94 86 ARG A O 1
ATOM 730 N N . GLN A 1 87 ? -15.984 8.054 21.850 1.00 89.25 87 GLN A N 1
ATOM 731 C CA . GLN A 1 87 ? -15.127 9.029 21.170 1.00 89.25 87 GLN A CA 1
ATOM 732 C C . GLN A 1 87 ? -13.813 8.409 20.671 1.00 89.25 87 GLN A C 1
ATOM 734 O O . GLN A 1 87 ? -13.420 8.658 19.536 1.00 89.25 87 GLN A O 1
ATOM 739 N N . ALA A 1 88 ? -13.170 7.561 21.479 1.00 90.56 88 ALA A N 1
ATOM 740 C CA . ALA A 1 88 ? -11.945 6.869 21.082 1.00 90.56 88 ALA A CA 1
ATOM 741 C C . ALA A 1 88 ? -12.202 5.897 19.919 1.00 90.56 88 ALA A C 1
ATOM 743 O O . ALA A 1 88 ? -11.442 5.875 18.954 1.00 90.56 88 ALA A O 1
ATOM 744 N N . TYR A 1 89 ? -13.311 5.149 19.963 1.00 90.50 89 TYR A N 1
ATOM 745 C CA . TYR A 1 89 ? -13.698 4.265 18.860 1.00 90.50 89 TYR A CA 1
ATOM 746 C C . TYR A 1 89 ? -14.074 5.033 17.594 1.00 90.50 89 TYR A C 1
ATOM 748 O O . TYR A 1 89 ? -13.703 4.613 16.503 1.00 90.50 89 TYR A O 1
ATOM 756 N N . ALA A 1 90 ? -14.764 6.169 17.722 1.00 91.50 90 ALA A N 1
ATOM 757 C CA . ALA A 1 90 ? -15.081 7.020 16.582 1.00 91.50 90 ALA A CA 1
ATOM 758 C C . ALA A 1 90 ? -13.808 7.564 15.914 1.00 91.50 90 ALA A C 1
ATOM 760 O O . ALA A 1 90 ? -13.706 7.512 14.692 1.00 91.50 90 ALA A O 1
ATOM 761 N N . ALA A 1 91 ? -12.823 8.014 16.700 1.00 93.38 91 ALA A N 1
ATOM 762 C CA . ALA A 1 91 ? -11.531 8.457 16.179 1.00 93.38 91 ALA A CA 1
ATOM 763 C C . ALA A 1 91 ? -10.772 7.316 15.482 1.00 93.38 91 ALA A C 1
ATOM 765 O O . ALA A 1 91 ? -10.304 7.494 14.362 1.00 93.38 91 ALA A O 1
ATOM 766 N N . TYR A 1 92 ? -10.717 6.129 16.098 1.00 94.25 92 TYR A N 1
ATOM 767 C CA . TYR A 1 92 ? -10.115 4.937 15.495 1.00 94.25 92 TYR A CA 1
ATOM 768 C C . TYR A 1 92 ? -10.763 4.573 14.152 1.00 94.25 92 TYR A C 1
ATOM 770 O O . TYR A 1 92 ? -10.064 4.405 13.155 1.00 94.25 92 TYR A O 1
ATOM 778 N N . VAL A 1 93 ? -12.098 4.495 14.103 1.00 95.31 93 VAL A N 1
ATOM 779 C CA . VAL A 1 93 ? -12.834 4.157 12.876 1.00 95.31 93 VAL A CA 1
ATOM 780 C C . VAL A 1 93 ? -12.648 5.235 11.813 1.00 95.31 93 VAL A C 1
ATOM 782 O O . VAL A 1 93 ? -12.452 4.892 10.654 1.00 95.31 93 VAL A O 1
ATOM 785 N N . TYR A 1 94 ? -12.671 6.517 12.181 1.00 95.94 94 TYR A N 1
ATOM 786 C CA . TYR A 1 94 ? -12.498 7.616 11.230 1.00 95.94 94 TYR A CA 1
ATOM 787 C C . TYR A 1 94 ? -11.094 7.629 10.617 1.00 95.94 94 TYR A C 1
ATOM 789 O O . TYR A 1 94 ? -10.956 7.602 9.394 1.00 95.94 94 TYR A O 1
ATOM 797 N N . THR A 1 95 ? -10.053 7.613 11.454 1.00 95.88 95 THR A N 1
ATOM 798 C CA . THR A 1 95 ? -8.658 7.606 10.994 1.00 95.88 95 THR A CA 1
ATOM 799 C C . THR A 1 95 ? -8.346 6.336 10.212 1.00 95.88 95 THR A C 1
ATOM 801 O O . THR A 1 95 ? -7.755 6.405 9.135 1.00 95.88 95 THR A O 1
ATOM 804 N N . GLY A 1 96 ? -8.790 5.178 10.705 1.00 97.38 96 GLY A N 1
ATOM 805 C CA . GLY A 1 96 ? -8.580 3.913 10.016 1.00 97.38 96 GLY A CA 1
ATOM 806 C C . GLY A 1 96 ? -9.332 3.836 8.687 1.00 97.38 96 GLY A C 1
ATOM 807 O O . GLY A 1 96 ? -8.762 3.388 7.696 1.00 97.38 96 GLY A O 1
ATOM 808 N N . ALA A 1 97 ? -10.563 4.359 8.612 1.00 97.94 97 ALA A N 1
ATOM 809 C CA . ALA A 1 97 ? -11.313 4.425 7.360 1.00 97.94 97 ALA A CA 1
ATOM 810 C C . ALA A 1 97 ? -10.616 5.349 6.360 1.00 97.94 97 ALA A C 1
ATOM 812 O O . ALA A 1 97 ? -10.461 4.977 5.199 1.00 97.94 97 ALA A O 1
ATOM 813 N N . PHE A 1 98 ? -10.144 6.516 6.807 1.00 97.94 98 PHE A N 1
ATOM 814 C CA . PHE A 1 98 ? -9.365 7.421 5.966 1.00 97.94 98 PHE A CA 1
ATOM 815 C C . PHE A 1 98 ? -8.127 6.723 5.384 1.00 97.94 98 PHE A C 1
ATOM 817 O O . PHE A 1 98 ? -7.923 6.762 4.170 1.00 97.94 98 PHE A O 1
ATOM 824 N N . CYS A 1 99 ? -7.341 6.031 6.214 1.00 98.06 99 CYS A N 1
ATOM 825 C CA . CYS A 1 99 ? -6.154 5.301 5.762 1.00 98.06 99 CYS A CA 1
ATOM 826 C C . CYS A 1 99 ? -6.513 4.153 4.807 1.00 98.06 99 CYS A C 1
ATOM 828 O O . CYS A 1 99 ? -5.922 4.038 3.735 1.00 98.06 99 CYS A O 1
ATOM 830 N N . PHE A 1 100 ? -7.530 3.352 5.140 1.00 98.25 100 PHE A N 1
ATOM 831 C CA . PHE A 1 100 ? -7.997 2.243 4.308 1.00 98.25 100 PHE A CA 1
ATOM 832 C C . PHE A 1 100 ? -8.478 2.712 2.930 1.00 98.25 100 PHE A C 1
ATOM 834 O O . PHE A 1 100 ? -8.050 2.174 1.909 1.00 98.25 100 PHE A O 1
ATOM 841 N N . PHE A 1 101 ? -9.336 3.734 2.877 1.00 98.19 101 PHE A N 1
ATOM 842 C CA . PHE A 1 101 ? -9.832 4.262 1.606 1.00 98.19 101 PHE A CA 1
ATOM 843 C C . PHE A 1 101 ? -8.735 4.971 0.814 1.00 98.19 101 PHE A C 1
ATOM 845 O O . PHE A 1 101 ? -8.761 4.920 -0.416 1.00 98.19 101 PHE A O 1
ATOM 852 N N . SER A 1 102 ? -7.745 5.569 1.478 1.00 98.00 102 SER A N 1
ATOM 853 C CA . SER A 1 102 ? -6.576 6.147 0.808 1.00 98.00 102 SER A CA 1
ATOM 854 C C . SER A 1 102 ? -5.686 5.061 0.195 1.00 98.00 102 SER A C 1
ATOM 856 O O . SER A 1 102 ? -5.308 5.173 -0.973 1.00 98.00 102 SER A O 1
ATOM 858 N N . TRP A 1 103 ? -5.418 3.971 0.922 1.00 97.88 103 TRP A N 1
ATOM 859 C CA . TRP A 1 103 ? -4.728 2.788 0.394 1.00 97.88 103 TRP A CA 1
ATOM 860 C C . TRP A 1 103 ? -5.479 2.189 -0.803 1.00 97.88 103 TRP A C 1
ATOM 862 O O . TRP A 1 103 ? -4.897 2.003 -1.874 1.00 97.88 103 TRP A O 1
ATOM 872 N N . LEU A 1 104 ? -6.792 1.977 -0.664 1.00 97.38 104 LEU A N 1
ATOM 873 C CA . LEU A 1 104 ? -7.630 1.403 -1.716 1.00 97.38 104 LEU A CA 1
ATOM 874 C C . LEU A 1 104 ? -7.683 2.305 -2.955 1.00 97.38 104 LEU A C 1
ATOM 876 O O . LEU A 1 104 ? -7.544 1.816 -4.072 1.00 97.38 104 LEU A O 1
ATOM 880 N N . SER A 1 105 ? -7.825 3.620 -2.776 1.00 97.19 105 SER A N 1
ATOM 881 C CA . SER A 1 105 ? -7.864 4.585 -3.886 1.00 97.19 105 SER A CA 1
ATOM 882 C C . SER A 1 105 ? -6.548 4.645 -4.657 1.00 97.19 105 SER A C 1
ATOM 884 O O . SER A 1 105 ? -6.562 4.866 -5.865 1.00 97.19 105 SER A O 1
ATOM 886 N N . ASN A 1 106 ? -5.415 4.410 -3.991 1.00 96.56 106 ASN A N 1
ATOM 887 C CA . ASN A 1 106 ? -4.127 4.279 -4.669 1.00 96.56 106 ASN A CA 1
ATOM 888 C C . ASN A 1 106 ? -4.009 2.953 -5.430 1.00 96.56 106 ASN A C 1
ATOM 890 O O . ASN A 1 106 ? -3.354 2.910 -6.464 1.00 96.56 106 ASN A O 1
ATOM 894 N N . LEU A 1 107 ? -4.647 1.881 -4.961 1.00 95.81 107 LEU A N 1
ATOM 895 C CA . LEU A 1 107 ? -4.589 0.567 -5.601 1.00 95.81 107 LEU A CA 1
ATOM 896 C C . LEU A 1 107 ? -5.562 0.429 -6.789 1.00 95.81 107 LEU A C 1
ATOM 898 O O . LEU A 1 107 ? -5.206 -0.155 -7.813 1.00 95.81 107 LEU A O 1
ATOM 902 N N . LEU A 1 108 ? -6.772 0.984 -6.669 1.00 96.06 108 LEU A N 1
ATOM 903 C CA . LEU A 1 108 ? -7.881 0.825 -7.620 1.00 96.06 108 LEU A CA 1
ATOM 904 C C . LEU A 1 108 ? -7.527 1.129 -9.086 1.00 96.06 108 LEU A C 1
ATOM 906 O O . LEU A 1 108 ? -7.895 0.326 -9.945 1.00 96.06 108 LEU A O 1
ATOM 910 N N . PRO A 1 109 ? -6.796 2.209 -9.425 1.00 93.81 109 PRO A N 1
ATOM 911 C CA . PRO A 1 109 ? -6.433 2.490 -10.812 1.00 93.81 109 PRO A CA 1
ATOM 912 C C . PRO A 1 109 ? -5.665 1.345 -11.478 1.00 93.81 109 PRO A C 1
ATOM 914 O O . PRO A 1 109 ? -5.850 1.098 -12.664 1.00 93.81 109 PRO A O 1
ATOM 917 N N . TYR A 1 110 ? -4.841 0.621 -10.718 1.00 93.38 110 TYR A N 1
ATOM 918 C CA . TYR A 1 110 ? -4.031 -0.492 -11.222 1.00 93.38 110 TYR A CA 1
ATOM 919 C C . TYR A 1 110 ? -4.778 -1.830 -11.249 1.00 93.38 110 TYR A C 1
ATOM 921 O O . TYR A 1 110 ? -4.266 -2.806 -11.791 1.00 93.38 110 TYR A O 1
ATOM 929 N N . ILE A 1 111 ? -5.974 -1.879 -10.658 1.00 93.81 111 ILE A N 1
ATOM 930 C CA . ILE A 1 111 ? -6.917 -2.992 -10.806 1.00 93.81 111 ILE A CA 1
ATOM 931 C C . ILE A 1 111 ? -7.788 -2.775 -12.051 1.00 93.81 111 ILE A C 1
ATOM 933 O O . ILE A 1 111 ? -8.124 -3.733 -12.738 1.00 93.81 111 ILE A O 1
ATOM 937 N N . LEU A 1 112 ? -8.169 -1.522 -12.327 1.00 93.00 112 LEU A N 1
ATOM 938 C CA . LEU A 1 112 ? -9.196 -1.181 -13.317 1.00 93.00 112 LEU A CA 1
ATOM 939 C C . LEU A 1 112 ? -8.653 -0.783 -14.696 1.00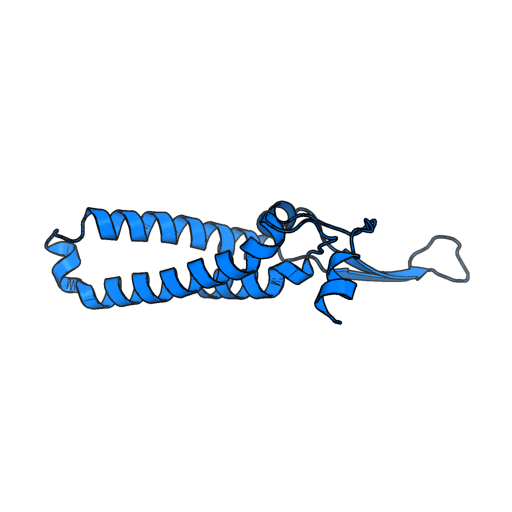 93.00 112 LEU A C 1
ATOM 941 O O . LEU A 1 112 ? -9.425 -0.739 -15.652 1.00 93.00 112 LEU A O 1
ATOM 945 N N . VAL A 1 113 ? -7.370 -0.430 -14.807 1.00 88.75 113 VAL A N 1
ATOM 946 C CA . VAL A 1 113 ? -6.781 0.085 -16.050 1.00 88.75 113 VAL A CA 1
ATOM 947 C C . VAL A 1 113 ? -5.658 -0.821 -16.532 1.00 88.75 113 VAL A C 1
ATOM 949 O O . VAL A 1 113 ? -4.629 -0.954 -15.871 1.00 88.75 113 VAL A O 1
ATOM 952 N N . ASP A 1 114 ? -5.819 -1.347 -17.744 1.00 82.75 114 ASP A N 1
ATOM 953 C CA . ASP A 1 114 ? -4.779 -2.101 -18.436 1.00 82.75 114 ASP A CA 1
ATOM 954 C C . ASP A 1 114 ? -3.675 -1.160 -18.936 1.00 82.75 114 ASP A C 1
ATOM 956 O O . ASP A 1 114 ? -3.827 -0.432 -19.919 1.00 82.75 114 ASP A O 1
ATOM 960 N N . ARG A 1 115 ? -2.545 -1.156 -18.226 1.00 87.56 115 ARG A N 1
ATOM 961 C CA . ARG A 1 115 ? -1.302 -0.468 -18.600 1.00 87.56 115 ARG A CA 1
ATOM 962 C C . ARG A 1 115 ? -0.110 -1.177 -17.973 1.00 87.56 115 ARG A C 1
ATOM 964 O O . ARG A 1 115 ? -0.251 -1.849 -16.954 1.00 87.56 115 ARG A O 1
ATOM 971 N N . SER A 1 116 ? 1.090 -0.963 -18.510 1.00 90.00 116 SER A N 1
ATOM 972 C CA . SER A 1 116 ? 2.300 -1.429 -17.824 1.00 90.00 116 SER A CA 1
ATOM 973 C C . SER A 1 116 ? 2.461 -0.695 -16.489 1.00 90.00 116 SER A C 1
ATOM 975 O O . SER A 1 116 ? 2.636 0.527 -16.451 1.00 90.00 116 SER A O 1
ATOM 977 N N . SER A 1 117 ? 2.425 -1.455 -15.398 1.00 93.12 117 SER A N 1
ATOM 978 C CA . SER A 1 117 ? 2.618 -0.985 -14.029 1.00 93.12 117 SER A CA 1
ATOM 979 C C . SER A 1 117 ? 3.856 -1.608 -13.389 1.00 93.12 117 SER A C 1
ATOM 981 O O . SER A 1 117 ? 4.441 -2.566 -13.894 1.00 93.12 117 SER A O 1
ATOM 983 N N . PHE A 1 118 ? 4.292 -1.017 -12.282 1.00 94.75 118 PHE A N 1
ATOM 984 C CA . PHE A 1 118 ? 5.558 -1.331 -11.621 1.00 94.75 118 PHE A CA 1
ATOM 985 C C . PHE A 1 118 ? 5.421 -1.148 -10.112 1.00 94.75 118 PHE A C 1
ATOM 987 O O . PHE A 1 118 ? 4.615 -0.327 -9.682 1.00 94.75 118 PHE A O 1
ATOM 994 N N . ALA A 1 119 ? 6.272 -1.818 -9.331 1.00 94.69 119 ALA A N 1
ATOM 995 C CA . ALA A 1 119 ? 6.194 -1.856 -7.868 1.00 94.69 119 ALA A CA 1
ATOM 996 C C . ALA A 1 119 ? 6.172 -0.471 -7.192 1.00 94.69 119 ALA A C 1
ATOM 998 O O . ALA A 1 119 ? 5.490 -0.292 -6.188 1.00 94.69 119 ALA A O 1
ATOM 999 N N . TYR A 1 120 ? 6.845 0.539 -7.756 1.00 95.38 120 TYR A N 1
ATOM 1000 C CA . TYR A 1 120 ? 6.847 1.891 -7.187 1.00 95.38 120 TYR A CA 1
ATOM 1001 C C . TYR A 1 120 ? 5.467 2.568 -7.188 1.00 95.38 120 TYR A C 1
ATOM 1003 O O . TYR A 1 120 ? 5.224 3.457 -6.376 1.00 95.38 120 TYR A O 1
ATOM 1011 N N . HIS A 1 121 ? 4.544 2.142 -8.057 1.00 95.12 121 HIS A N 1
ATOM 1012 C CA . HIS A 1 121 ? 3.173 2.656 -8.076 1.00 95.12 121 HIS A CA 1
ATOM 1013 C C . HIS A 1 121 ? 2.405 2.323 -6.789 1.00 95.12 121 HIS A C 1
ATOM 1015 O O . HIS A 1 121 ? 1.445 3.015 -6.457 1.00 95.12 121 HIS A O 1
ATOM 1021 N N . TYR A 1 122 ? 2.838 1.293 -6.056 1.00 95.69 122 TYR A N 1
ATOM 1022 C CA . TYR A 1 122 ? 2.241 0.899 -4.786 1.00 95.69 122 TYR A CA 1
ATOM 1023 C C . TYR A 1 122 ? 2.735 1.733 -3.596 1.00 95.69 122 TYR A C 1
ATOM 1025 O O . TYR A 1 122 ? 2.046 1.780 -2.582 1.00 95.69 122 TYR A O 1
ATOM 1033 N N . LEU A 1 123 ? 3.884 2.416 -3.697 1.00 95.06 123 LEU A N 1
ATOM 1034 C CA . LEU A 1 123 ? 4.509 3.109 -2.557 1.00 95.06 123 LEU A CA 1
ATOM 1035 C C . LEU A 1 123 ? 3.594 4.146 -1.877 1.00 95.06 123 LEU A C 1
ATOM 1037 O O . LEU A 1 123 ? 3.535 4.139 -0.649 1.00 95.06 123 LEU A O 1
ATOM 1041 N N . PRO A 1 124 ? 2.829 4.985 -2.607 1.00 95.81 124 PRO A N 1
ATOM 1042 C CA . PRO A 1 124 ? 1.895 5.909 -1.965 1.00 95.81 124 PRO A CA 1
ATOM 1043 C C . PRO A 1 124 ? 0.774 5.185 -1.211 1.00 95.81 124 PRO A C 1
ATOM 1045 O O . PRO A 1 124 ? 0.376 5.617 -0.136 1.00 95.81 124 PRO A O 1
ATOM 1048 N N . GLY A 1 125 ? 0.278 4.065 -1.749 1.00 96.31 125 GLY A N 1
ATOM 1049 C CA . GLY A 1 125 ? -0.705 3.229 -1.062 1.00 96.31 125 GLY A CA 1
ATOM 1050 C C . GLY A 1 125 ? -0.114 2.588 0.191 1.00 96.31 125 GLY A C 1
ATOM 1051 O O . GLY A 1 125 ? -0.717 2.674 1.259 1.00 96.31 125 GLY A O 1
ATOM 1052 N N . LEU A 1 126 ? 1.081 2.002 0.075 1.00 96.12 126 LEU A N 1
ATOM 1053 C CA . LEU A 1 126 ? 1.807 1.384 1.184 1.00 96.12 126 LEU A CA 1
ATOM 1054 C C . LEU A 1 126 ? 1.996 2.360 2.352 1.00 96.12 126 LEU A C 1
ATOM 1056 O O . LEU A 1 126 ? 1.739 1.973 3.483 1.00 96.12 126 LEU A O 1
ATOM 1060 N N . TYR A 1 127 ? 2.316 3.627 2.082 1.00 96.75 127 TYR A N 1
ATOM 1061 C CA . TYR A 1 127 ? 2.428 4.664 3.111 1.00 96.75 127 TYR A CA 1
ATOM 1062 C C . TYR A 1 127 ? 1.153 4.814 3.964 1.00 96.75 127 TYR A C 1
ATOM 1064 O O . TYR A 1 127 ? 1.219 4.866 5.189 1.00 96.75 127 TYR A O 1
ATOM 1072 N N . PHE A 1 128 ? -0.035 4.822 3.348 1.00 97.62 128 PHE A N 1
ATOM 1073 C CA . PHE A 1 128 ? -1.292 4.874 4.108 1.00 97.62 128 PHE A CA 1
ATOM 1074 C C . PHE A 1 128 ? -1.565 3.591 4.894 1.00 97.62 128 PHE A C 1
ATOM 1076 O O . PHE A 1 128 ? -2.164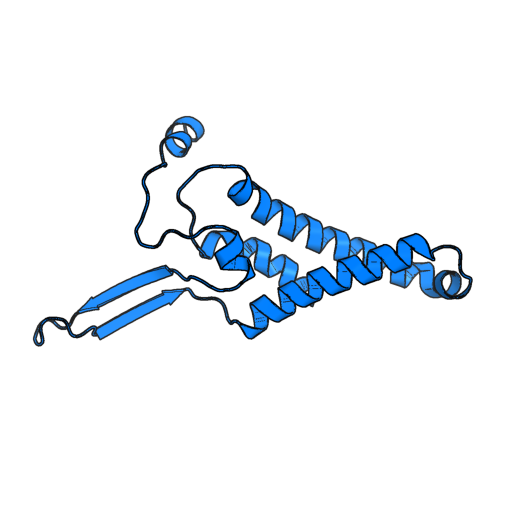 3.648 5.967 1.00 97.62 128 PHE A O 1
ATOM 1083 N N . ALA A 1 129 ? -1.130 2.441 4.381 1.00 96.94 129 ALA A N 1
ATOM 1084 C CA . ALA A 1 129 ? -1.222 1.183 5.112 1.00 96.94 129 ALA A CA 1
ATOM 1085 C C . ALA A 1 129 ? -0.239 1.129 6.295 1.00 96.94 129 ALA A C 1
ATOM 1087 O O . ALA A 1 129 ? -0.560 0.535 7.317 1.00 96.94 129 ALA A O 1
ATOM 1088 N N . GLU A 1 130 ? 0.921 1.778 6.190 1.00 96.38 130 GLU A N 1
ATOM 1089 C CA . GLU A 1 130 ? 1.903 1.904 7.274 1.00 96.38 130 GLU A CA 1
ATOM 1090 C C . GLU A 1 130 ? 1.415 2.820 8.402 1.00 96.38 130 GLU A C 1
ATOM 1092 O O . GLU A 1 130 ? 1.652 2.515 9.563 1.00 96.38 130 GLU A O 1
ATOM 1097 N N . ILE A 1 131 ? 0.677 3.894 8.093 1.00 96.06 131 ILE A N 1
ATOM 1098 C CA . ILE A 1 131 ? 0.035 4.751 9.114 1.00 96.06 131 ILE A CA 1
ATOM 1099 C C . ILE A 1 131 ? -1.006 3.974 9.940 1.00 96.06 131 ILE A C 1
ATOM 1101 O O . ILE A 1 131 ? -1.318 4.356 11.067 1.00 96.06 131 ILE A O 1
ATOM 1105 N N . LEU A 1 132 ? -1.572 2.906 9.372 1.00 94.44 132 LEU A N 1
ATOM 1106 C CA . LEU A 1 132 ? -2.578 2.075 10.030 1.00 94.44 132 LEU A CA 1
ATOM 1107 C C . LEU A 1 132 ? -1.981 1.068 11.032 1.00 94.44 132 LEU A C 1
ATOM 1109 O O . LEU A 1 132 ? -2.744 0.518 11.828 1.00 94.44 132 LEU A O 1
ATOM 1113 N N . ILE A 1 133 ? -0.669 0.803 10.962 1.00 91.81 133 ILE A N 1
ATOM 1114 C CA . ILE A 1 133 ? 0.063 -0.074 11.896 1.00 91.81 133 ILE A CA 1
ATOM 1115 C C . ILE A 1 133 ? 0.078 0.562 13.289 1.00 91.81 133 ILE A C 1
ATOM 1117 O O . ILE A 1 133 ? -0.262 -0.164 14.251 1.00 91.81 133 ILE A O 1
#

Radius of gyration: 20.54 Å; Cα contacts (8 Å, |Δi|>4): 145; chains: 1; bounding box: 62×27×54 Å

Sequence (133 aa):
RMFVSNKGILNTHHWSSVWYQWILNMRGILYVREYDEEVPGRPTRLVYLFSNPAVTWMALLAIIIFLVTASLLARHRDMKFFSNRRQAYAAYVYTGAFCFFSWLSNLLPYILVDRSSFAYHYLPGLYFAEILI

pLDDT: mean 91.82, std 5.75, range [74.0, 98.25]

Mean predicted aligned error: 5.1 Å

InterPro domains:
  IPR027005 O-mannosyl-transferase-like [PTHR10050] (1-131)
  IPR032421 Protein O-mannosyl-transferase, C-terminal four TM domain [PF16192] (2-132)

Solvent-accessible surface area (backbone atoms only — not comparable to full-atom values): 7636 Å² total; per-residue (Å²): 114,68,66,68,59,58,73,67,49,61,68,84,51,94,58,46,48,56,63,70,35,49,66,69,64,72,52,50,35,78,80,44,79,42,62,39,89,88,45,87,86,41,72,73,45,78,43,68,52,65,78,59,60,68,58,45,48,47,19,52,47,29,53,52,50,49,56,52,52,48,52,51,48,66,75,48,55,85,40,70,78,45,59,80,45,43,68,62,52,50,50,51,48,50,55,46,48,53,27,50,53,48,23,48,62,52,47,45,60,60,75,77,48,92,49,63,38,41,50,74,68,45,49,72,19,48,52,30,29,53,75,56,96

Foldseek 3Di:
DVVVVQLPQQDADPQFDALVCLLQQPGWGWDDWDADPVDPPHTPDTDIDTDDNVLSVVLVVLLVVLVVVLVVCVVCVPDPVCVVVVVVVVVLNVLSVVLNVQLCVLRVCRVPDNHGHHNVSNVSSSVSSNVSD

Nearest PDB structures (foldseek):
  6w2y-assembly1_B  TM=3.963E-01  e=5.427E+00  Homo sapiens

Organism: NCBI:txid101924